Protein AF-A0A1V1NSD9-F1 (afdb_monomer_lite)

Structure (mmCIF, N/CA/C/O backbone):
data_AF-A0A1V1NSD9-F1
#
_entry.id   AF-A0A1V1NSD9-F1
#
loop_
_atom_site.group_PDB
_atom_site.id
_atom_site.type_symbol
_atom_site.label_atom_id
_atom_site.label_alt_id
_atom_site.label_comp_id
_atom_site.label_asym_id
_atom_site.label_entity_id
_atom_site.label_seq_id
_atom_site.pdbx_PDB_ins_code
_atom_site.Cartn_x
_atom_site.Cartn_y
_atom_site.Cartn_z
_atom_site.occupancy
_atom_site.B_iso_or_equiv
_atom_site.auth_seq_id
_atom_site.auth_comp_id
_atom_site.auth_asym_id
_atom_site.auth_atom_id
_atom_site.pdbx_PDB_model_num
ATOM 1 N N . MET A 1 1 ? 19.696 22.209 -71.011 1.00 37.28 1 MET A N 1
ATOM 2 C CA . MET A 1 1 ? 20.973 22.060 -70.295 1.00 37.28 1 MET A CA 1
ATOM 3 C C . MET A 1 1 ? 20.875 22.954 -69.066 1.00 37.28 1 MET A C 1
ATOM 5 O O . MET A 1 1 ? 21.098 24.142 -69.219 1.00 37.28 1 MET A O 1
ATOM 9 N N . ASN A 1 2 ? 20.396 22.575 -67.883 1.00 36.88 2 ASN A N 1
ATOM 10 C CA . ASN A 1 2 ? 19.796 21.394 -67.223 1.00 36.88 2 ASN A CA 1
ATOM 11 C C . ASN A 1 2 ? 18.809 22.025 -66.184 1.00 36.88 2 ASN A C 1
ATOM 13 O O . ASN A 1 2 ? 19.063 23.158 -65.781 1.00 36.88 2 ASN A O 1
ATOM 17 N N . ALA A 1 3 ? 17.566 21.588 -65.945 1.00 40.91 3 ALA A N 1
ATOM 18 C CA . ALA A 1 3 ? 17.091 20.428 -65.167 1.00 40.91 3 ALA A CA 1
ATOM 19 C C . ALA A 1 3 ? 17.791 20.207 -63.802 1.00 40.91 3 ALA A C 1
ATOM 21 O O . ALA A 1 3 ? 19.018 20.221 -63.780 1.00 40.91 3 ALA A O 1
ATOM 22 N N . GLU A 1 4 ? 16.969 19.949 -62.763 1.00 47.03 4 GLU A N 1
ATOM 23 C CA . GLU A 1 4 ? 17.268 19.430 -61.396 1.00 47.03 4 GLU A CA 1
ATOM 24 C C . GLU A 1 4 ? 17.780 20.469 -60.364 1.00 47.03 4 GLU A C 1
ATOM 26 O O . GLU A 1 4 ? 18.695 21.228 -60.657 1.00 47.03 4 GLU A O 1
ATOM 31 N N . GLU A 1 5 ? 17.228 20.648 -59.151 1.00 47.56 5 GLU A N 1
ATOM 32 C CA . GLU A 1 5 ? 16.344 19.831 -58.294 1.00 47.56 5 GLU A CA 1
ATOM 33 C C . GLU A 1 5 ? 15.571 20.733 -57.297 1.00 47.56 5 GLU A C 1
ATOM 35 O O . GLU A 1 5 ? 16.168 21.492 -56.530 1.00 47.56 5 GLU A O 1
ATOM 40 N N . ASP A 1 6 ? 14.239 20.636 -57.328 1.00 53.88 6 ASP A N 1
ATOM 41 C CA . ASP A 1 6 ? 13.369 20.774 -56.151 1.00 53.88 6 ASP A CA 1
ATOM 42 C C . ASP A 1 6 ? 13.458 19.445 -55.366 1.00 53.88 6 ASP A C 1
ATOM 44 O O . ASP A 1 6 ? 13.866 18.439 -55.942 1.00 53.88 6 ASP A O 1
ATOM 48 N N . GLU A 1 7 ? 13.011 19.423 -54.106 1.00 54.12 7 GLU A N 1
ATOM 49 C CA . GLU A 1 7 ? 12.908 18.242 -53.213 1.00 54.12 7 GLU A CA 1
ATOM 50 C C . GLU A 1 7 ? 14.108 17.965 -52.280 1.00 54.12 7 GLU A C 1
ATOM 52 O O . GLU A 1 7 ? 14.947 17.096 -52.497 1.00 54.12 7 GLU A O 1
ATOM 57 N N . ASN A 1 8 ? 14.110 18.634 -51.124 1.00 46.81 8 ASN A N 1
ATOM 58 C CA . ASN A 1 8 ? 14.196 17.888 -49.866 1.00 46.81 8 ASN A CA 1
ATOM 59 C C . ASN A 1 8 ? 13.584 18.717 -48.730 1.00 46.81 8 ASN A C 1
ATOM 61 O O . ASN A 1 8 ? 14.256 19.432 -47.983 1.00 46.81 8 ASN A O 1
ATOM 65 N N . GLU A 1 9 ? 12.265 18.557 -48.581 1.00 52.81 9 GLU A N 1
ATOM 66 C CA . GLU A 1 9 ? 11.724 18.242 -47.262 1.00 52.81 9 GLU A CA 1
ATOM 67 C C . GLU A 1 9 ? 12.722 17.337 -46.549 1.00 52.81 9 GLU A C 1
ATOM 69 O O . GLU A 1 9 ? 13.034 16.283 -47.067 1.00 52.81 9 GLU A O 1
ATOM 74 N N . LEU A 1 10 ? 13.212 17.740 -45.390 1.00 48.25 10 LEU A N 1
ATOM 75 C CA . LEU A 1 10 ? 13.079 16.941 -44.184 1.00 48.25 10 LEU A CA 1
ATOM 76 C C . LEU A 1 10 ? 13.259 17.945 -43.046 1.00 48.25 10 LEU A C 1
ATOM 78 O O . LEU A 1 10 ? 14.374 18.326 -42.687 1.00 48.25 10 LEU A O 1
ATOM 82 N N . CYS A 1 11 ? 12.136 18.399 -42.483 1.00 48.16 11 CYS A N 1
ATOM 83 C CA . CYS A 1 11 ? 12.089 18.849 -41.096 1.00 48.16 11 CYS A CA 1
ATOM 84 C C . CYS A 1 11 ? 12.540 17.671 -40.223 1.00 48.16 11 CYS A C 1
ATOM 86 O O . CYS A 1 11 ? 11.721 16.974 -39.632 1.00 48.16 11 CYS A O 1
ATOM 88 N N . PHE A 1 12 ? 13.842 17.396 -40.186 1.00 48.59 12 PHE A N 1
ATOM 89 C CA . PHE A 1 12 ? 14.418 16.557 -39.160 1.00 48.59 12 PHE A CA 1
ATOM 90 C C . PHE A 1 12 ? 14.263 17.338 -37.857 1.00 48.59 12 PHE A C 1
ATOM 92 O O . PHE A 1 12 ? 14.846 18.422 -37.741 1.00 48.59 12 PHE A O 1
ATOM 99 N N . PRO A 1 13 ? 13.480 16.857 -36.878 1.00 50.75 13 PRO A N 1
ATOM 100 C CA . PRO A 1 13 ? 13.544 17.455 -35.561 1.00 50.75 13 PRO A CA 1
ATOM 101 C C . PRO A 1 13 ? 14.989 17.314 -35.074 1.00 50.75 13 PRO A C 1
ATOM 103 O O . PRO A 1 13 ? 15.590 16.238 -35.150 1.00 50.75 13 PRO A O 1
ATOM 106 N N . HIS A 1 14 ? 15.570 18.427 -34.625 1.00 57.03 14 HIS A N 1
ATOM 107 C CA . HIS A 1 14 ? 16.851 18.418 -33.932 1.00 57.03 14 HIS A CA 1
ATOM 108 C C . HIS A 1 14 ? 16.796 17.382 -32.788 1.00 57.03 14 HIS A C 1
ATOM 110 O O . HIS A 1 14 ? 15.740 17.250 -32.166 1.00 57.03 14 HIS A O 1
ATOM 116 N N . PRO A 1 15 ? 17.886 16.655 -32.468 1.00 56.97 15 PRO A N 1
ATOM 117 C CA . PRO A 1 15 ? 17.836 15.475 -31.592 1.00 56.97 15 PRO A CA 1
ATOM 118 C C . PRO A 1 15 ? 17.471 15.701 -30.113 1.00 56.97 15 PRO A C 1
ATOM 120 O O . PRO A 1 15 ? 17.794 14.842 -29.300 1.00 56.97 15 PRO A O 1
ATOM 123 N N . LEU A 1 16 ? 16.873 16.827 -29.714 1.00 55.03 16 LEU A N 1
ATOM 124 C CA . LEU A 1 16 ? 16.713 17.163 -28.295 1.00 55.03 16 LEU A CA 1
ATOM 125 C C . LEU A 1 16 ? 15.287 17.415 -27.814 1.00 55.03 16 LEU A C 1
ATOM 127 O O . LEU A 1 16 ? 15.072 17.321 -26.609 1.00 55.03 16 LEU A O 1
ATOM 131 N N . ASP A 1 17 ? 14.309 17.573 -28.700 1.00 56.88 17 ASP A N 1
ATOM 132 C CA . ASP A 1 17 ? 12.928 17.825 -28.276 1.00 56.88 17 ASP A CA 1
ATOM 133 C C . ASP A 1 17 ? 12.026 16.645 -28.633 1.00 56.88 17 ASP A 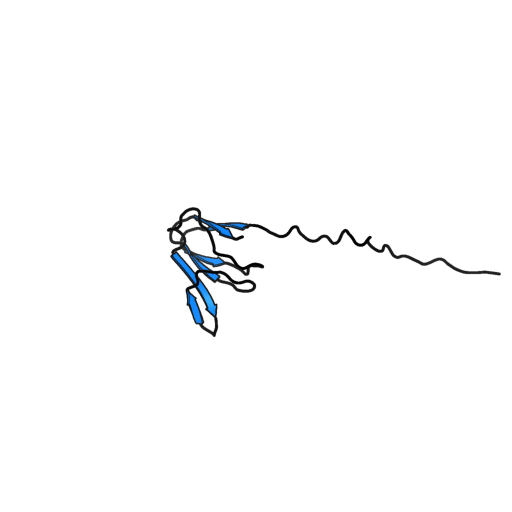C 1
ATOM 135 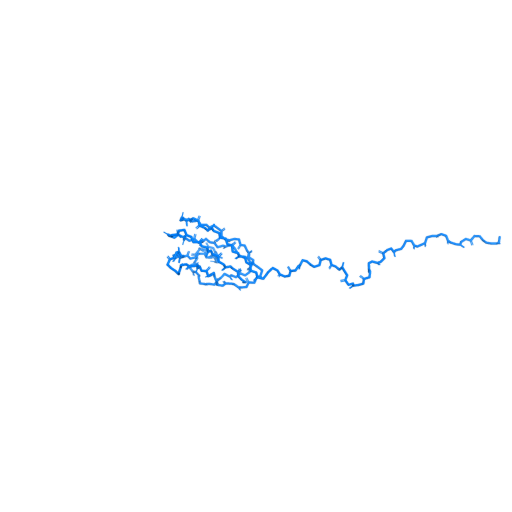O O . ASP A 1 17 ? 11.011 16.775 -29.317 1.00 56.88 17 ASP A O 1
ATOM 139 N N . THR A 1 18 ? 12.387 15.454 -28.151 1.00 59.81 18 THR A N 1
ATOM 140 C CA . THR A 1 18 ? 11.322 14.480 -27.895 1.00 59.81 18 THR A CA 1
ATOM 141 C C . THR A 1 18 ? 10.520 15.074 -26.736 1.00 59.81 18 THR A C 1
ATOM 143 O O . THR A 1 18 ? 11.133 15.399 -25.721 1.00 59.81 18 THR A O 1
ATOM 146 N N . PRO A 1 19 ? 9.192 15.247 -26.819 1.00 58.22 19 PRO A N 1
ATOM 147 C CA . PRO A 1 19 ? 8.397 15.534 -25.636 1.00 58.22 19 PRO A CA 1
ATOM 148 C C . PRO A 1 19 ? 8.394 14.269 -24.771 1.00 58.22 19 PRO A C 1
ATOM 150 O O . PRO A 1 19 ? 7.461 13.471 -24.797 1.00 58.22 19 PRO A O 1
ATOM 153 N N . TYR A 1 20 ? 9.486 14.027 -24.049 1.00 66.75 20 TYR A N 1
ATOM 154 C CA . TYR A 1 20 ? 9.450 13.156 -22.890 1.00 66.75 20 TYR A CA 1
ATOM 155 C C . TYR A 1 20 ? 8.585 13.906 -21.880 1.00 66.75 20 TYR A C 1
ATOM 157 O O . TYR A 1 20 ? 8.900 15.039 -21.519 1.00 66.75 20 TYR A O 1
ATOM 165 N N . GLY A 1 21 ? 7.460 13.316 -21.477 1.00 64.25 21 GLY A N 1
ATOM 166 C CA . GLY A 1 21 ? 6.760 13.809 -20.298 1.00 64.25 21 GLY A CA 1
ATOM 167 C C . GLY A 1 21 ? 7.734 13.793 -19.126 1.00 64.25 21 GLY A C 1
ATOM 168 O O . GLY A 1 21 ? 8.528 12.852 -19.010 1.00 64.25 21 GLY A O 1
ATOM 169 N N . ASP A 1 22 ? 7.695 14.829 -18.290 1.00 70.31 22 ASP A N 1
ATOM 170 C CA . ASP A 1 22 ? 8.475 14.829 -17.058 1.00 70.31 22 ASP A CA 1
ATOM 171 C C . ASP A 1 22 ? 8.190 13.525 -16.297 1.00 70.31 22 ASP A C 1
ATOM 173 O O . ASP A 1 22 ? 7.026 13.103 -16.224 1.00 70.31 22 ASP A O 1
ATOM 177 N N . PRO A 1 23 ? 9.228 12.836 -15.784 1.00 67.44 23 PRO A N 1
ATOM 178 C CA . PRO A 1 23 ? 9.030 11.612 -15.034 1.00 67.44 23 PRO A CA 1
ATOM 179 C C . PRO A 1 23 ? 8.083 11.913 -13.879 1.00 67.44 23 PRO A C 1
ATOM 181 O O . PRO A 1 23 ? 8.352 12.759 -13.027 1.00 67.44 23 PRO A O 1
ATOM 184 N N . PHE A 1 24 ? 6.946 11.231 -13.895 1.00 68.75 24 PHE A N 1
ATOM 185 C CA . PHE A 1 24 ? 5.920 11.396 -12.891 1.00 68.75 24 PHE A CA 1
ATOM 186 C C . PHE A 1 24 ? 6.467 10.874 -11.555 1.00 68.75 24 PHE A C 1
ATOM 188 O O . PHE A 1 24 ? 6.663 9.670 -11.396 1.00 68.75 24 PHE A O 1
ATOM 195 N N . SER A 1 25 ? 6.796 11.791 -10.646 1.00 72.31 25 SER A N 1
ATOM 196 C CA . SER A 1 25 ? 7.557 11.494 -9.428 1.00 72.31 25 SER A CA 1
ATOM 197 C C . SER A 1 25 ? 6.692 11.146 -8.222 1.00 72.31 25 SER A C 1
ATOM 199 O O . SER A 1 25 ? 7.192 10.550 -7.276 1.00 72.31 25 SER A O 1
ATOM 201 N N . GLU A 1 26 ? 5.431 11.583 -8.213 1.00 82.69 26 GLU A N 1
ATOM 202 C CA . GLU A 1 26 ? 4.531 11.409 -7.075 1.00 82.69 26 GLU A CA 1
ATOM 203 C C . GLU A 1 26 ? 3.070 11.616 -7.487 1.00 82.69 26 GLU A C 1
ATOM 205 O O . GLU A 1 26 ? 2.751 12.565 -8.206 1.00 82.69 26 GLU A O 1
ATOM 210 N N . TYR A 1 27 ? 2.176 10.753 -7.000 1.00 85.75 27 TYR A N 1
ATOM 211 C CA . TYR A 1 27 ? 0.728 10.910 -7.085 1.00 85.75 27 TYR A CA 1
ATOM 212 C C . TYR A 1 27 ? 0.109 10.886 -5.700 1.00 85.75 27 TYR A C 1
ATOM 214 O O . TYR A 1 27 ? 0.349 9.942 -4.949 1.00 85.75 27 TYR A O 1
ATOM 222 N N . SER A 1 28 ? -0.771 11.843 -5.418 1.00 90.75 28 SER A N 1
ATOM 223 C CA . SER A 1 28 ? -1.618 11.808 -4.229 1.00 90.75 28 SER A CA 1
ATOM 224 C C . SER A 1 28 ? -3.091 11.750 -4.616 1.00 90.75 28 SER A C 1
ATOM 226 O O . SER A 1 28 ? -3.547 12.452 -5.520 1.00 90.75 28 SER A O 1
ATOM 228 N N . LEU A 1 29 ? -3.837 10.903 -3.917 1.00 91.56 29 LEU A N 1
ATOM 229 C CA . LEU A 1 29 ? -5.254 10.640 -4.139 1.00 91.56 29 LEU A CA 1
ATOM 230 C C . LEU A 1 29 ? -6.003 10.697 -2.814 1.00 91.56 29 LEU A C 1
ATOM 232 O O . LEU A 1 29 ? -5.566 10.105 -1.832 1.00 91.56 29 LEU A O 1
ATOM 236 N N . SER A 1 30 ? -7.173 11.329 -2.802 1.00 94.25 30 SER A N 1
ATOM 237 C CA . SER A 1 30 ? -8.115 11.195 -1.689 1.00 94.25 30 SER A CA 1
ATOM 238 C C . SER A 1 30 ? -8.960 9.939 -1.886 1.00 94.25 30 SER A C 1
ATOM 240 O O . SER A 1 30 ? -9.692 9.835 -2.873 1.00 94.25 30 SER A O 1
ATOM 242 N N . LEU A 1 31 ? -8.864 8.993 -0.956 1.00 93.69 31 LEU A N 1
ATOM 243 C CA . LEU A 1 31 ? -9.657 7.769 -0.937 1.00 93.69 31 LEU A CA 1
ATOM 244 C C . LEU A 1 31 ? -10.676 7.844 0.194 1.00 93.69 31 LEU A C 1
ATOM 246 O O . LEU A 1 31 ? -10.332 8.161 1.328 1.00 93.69 31 LEU A O 1
ATOM 250 N N . SER A 1 32 ? -11.931 7.528 -0.113 1.00 96.06 32 SER A N 1
ATOM 251 C CA . SER A 1 32 ? -12.956 7.339 0.911 1.00 96.06 32 SER A CA 1
ATOM 252 C C . SER A 1 32 ? -12.838 5.957 1.553 1.00 96.06 32 SER A C 1
ATOM 254 O O . SER A 1 32 ? -12.222 5.048 1.005 1.00 96.06 32 SER A O 1
ATOM 256 N N . THR A 1 33 ? -13.526 5.740 2.658 1.00 96.19 33 THR A N 1
ATOM 257 C CA . THR A 1 33 ? -13.640 4.430 3.297 1.00 96.19 33 THR A CA 1
ATOM 258 C C . THR A 1 33 ? -14.260 3.409 2.331 1.00 96.19 33 THR A C 1
ATOM 260 O O . THR A 1 33 ? -15.280 3.680 1.690 1.00 96.19 33 THR A O 1
ATOM 263 N N . GLY A 1 34 ? -13.652 2.228 2.205 1.00 95.75 34 GLY A N 1
ATOM 264 C CA . GLY A 1 34 ? -14.106 1.145 1.335 1.00 95.75 34 GLY A CA 1
ATOM 265 C C . GLY A 1 34 ? -12.984 0.442 0.570 1.00 95.75 34 GLY A C 1
ATOM 266 O O . GLY A 1 34 ? -11.807 0.520 0.913 1.00 95.75 34 GLY A O 1
ATOM 267 N N . TRP A 1 35 ? -13.371 -0.291 -0.473 1.00 96.00 35 TRP A N 1
ATOM 268 C CA . TRP A 1 35 ? -12.445 -0.997 -1.357 1.00 96.00 35 TRP A CA 1
ATOM 269 C C . TRP A 1 35 ? -12.117 -0.158 -2.587 1.00 96.00 35 TRP A C 1
ATOM 271 O O . TRP A 1 35 ? -13.025 0.252 -3.310 1.00 96.00 35 TRP A O 1
ATOM 281 N N . HIS A 1 36 ? -10.826 0.012 -2.865 1.00 95.00 36 HIS A N 1
ATOM 282 C CA . HIS A 1 36 ? -10.324 0.736 -4.030 1.00 95.00 36 HIS A CA 1
ATOM 283 C C . HIS A 1 36 ? -9.386 -0.134 -4.849 1.00 95.00 36 HIS A C 1
ATOM 285 O O . HIS A 1 36 ? -8.600 -0.911 -4.310 1.00 95.00 36 HIS A O 1
ATOM 291 N N . MET A 1 37 ? -9.462 0.012 -6.170 1.00 92.50 37 MET A N 1
ATOM 292 C CA . MET A 1 37 ? -8.486 -0.583 -7.073 1.00 92.50 37 MET A CA 1
ATOM 293 C C . MET A 1 37 ? -7.428 0.465 -7.400 1.00 92.50 37 MET A C 1
ATOM 295 O O . MET A 1 37 ? -7.712 1.457 -8.071 1.00 92.50 37 MET A O 1
ATOM 299 N N . LEU A 1 38 ? -6.201 0.211 -6.969 1.00 90.75 38 LEU A N 1
ATOM 300 C CA . LEU A 1 38 ? -5.034 0.975 -7.373 1.00 90.75 38 LEU A CA 1
ATOM 301 C C . LEU A 1 38 ? -4.460 0.355 -8.646 1.00 90.75 38 LEU A C 1
ATOM 303 O O . LEU A 1 38 ? -4.176 -0.845 -8.714 1.00 90.75 38 LEU A O 1
ATOM 307 N N . GLY A 1 39 ? -4.338 1.183 -9.679 1.00 87.06 39 GLY A N 1
ATOM 308 C CA . GLY A 1 39 ? -3.801 0.777 -10.969 1.00 87.06 39 GLY A CA 1
ATOM 309 C C . GLY A 1 39 ? -2.301 0.490 -10.935 1.00 87.06 39 GLY A C 1
ATOM 310 O O . GLY A 1 39 ? -1.621 0.639 -9.922 1.00 87.06 39 GLY A O 1
ATOM 311 N N . SER A 1 40 ? -1.790 0.097 -12.098 1.00 82.62 40 SER A N 1
ATOM 312 C CA . SER A 1 40 ? -0.367 -0.146 -12.297 1.00 82.62 40 SER A CA 1
ATOM 313 C C . SER A 1 40 ? 0.475 1.101 -12.069 1.00 82.62 40 SER A C 1
ATOM 315 O O . SER A 1 40 ? 0.204 2.154 -12.641 1.00 82.62 40 SER A O 1
ATOM 317 N N . LEU A 1 41 ? 1.582 0.916 -11.356 1.00 84.38 41 LEU A N 1
ATOM 318 C CA . LEU A 1 41 ? 2.660 1.891 -11.234 1.00 84.38 41 LEU A CA 1
ATOM 319 C C . LEU A 1 41 ? 3.783 1.597 -12.237 1.00 84.38 41 LEU A C 1
ATOM 321 O O . LEU A 1 41 ? 3.868 0.500 -12.798 1.00 84.38 41 LEU A O 1
ATOM 325 N N . ILE A 1 42 ? 4.629 2.595 -12.492 1.00 83.38 42 ILE A N 1
ATOM 326 C CA . ILE A 1 42 ? 5.830 2.456 -13.335 1.00 83.38 42 ILE A CA 1
ATOM 327 C C . ILE A 1 42 ? 7.020 1.994 -12.479 1.00 83.38 42 ILE A C 1
ATOM 329 O O . ILE A 1 42 ? 7.876 1.238 -12.940 1.00 83.38 42 ILE A O 1
ATOM 333 N N . THR A 1 43 ? 7.042 2.404 -11.213 1.00 85.00 43 THR A N 1
ATOM 334 C CA . THR A 1 43 ? 8.066 2.102 -10.210 1.00 85.00 43 THR A CA 1
ATOM 335 C C . THR A 1 43 ? 7.513 1.192 -9.114 1.00 85.00 43 THR A C 1
ATOM 337 O O . THR A 1 43 ? 6.306 0.966 -9.003 1.00 85.00 43 THR A O 1
ATOM 340 N N . ARG A 1 44 ? 8.419 0.587 -8.337 1.00 89.19 44 ARG A N 1
ATOM 341 C CA . ARG A 1 44 ? 8.030 -0.076 -7.090 1.00 89.19 44 ARG A CA 1
ATOM 342 C C . ARG A 1 44 ? 7.688 0.993 -6.072 1.00 89.19 44 ARG A C 1
ATOM 344 O O . ARG A 1 44 ? 8.465 1.929 -5.920 1.00 89.19 44 ARG A O 1
ATOM 351 N N . ASN A 1 45 ? 6.585 0.802 -5.366 1.00 89.31 45 ASN A N 1
ATOM 352 C CA . ASN A 1 45 ? 6.137 1.760 -4.381 1.00 89.31 45 ASN A CA 1
ATOM 353 C C . ASN A 1 45 ? 5.574 1.079 -3.134 1.00 89.31 45 ASN A C 1
ATOM 355 O O . ASN A 1 45 ? 4.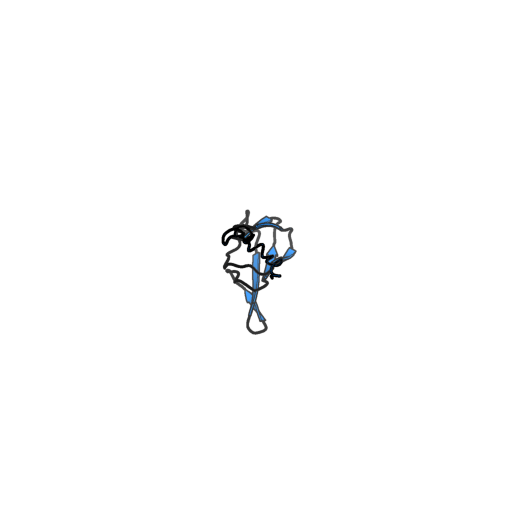924 0.036 -3.218 1.00 89.31 45 ASN A O 1
ATOM 359 N N . THR A 1 46 ? 5.807 1.706 -1.990 1.00 90.75 46 THR A N 1
ATOM 360 C CA . THR A 1 46 ? 5.073 1.429 -0.761 1.00 90.75 46 THR A CA 1
ATOM 361 C C . THR A 1 46 ? 4.134 2.606 -0.539 1.00 90.75 46 THR A C 1
ATOM 363 O O . THR A 1 46 ? 4.636 3.720 -0.376 1.00 90.75 46 THR A O 1
ATOM 366 N N . PRO A 1 47 ? 2.810 2.393 -0.562 1.00 88.19 47 PRO A N 1
ATOM 367 C CA . PRO A 1 47 ? 1.873 3.481 -0.367 1.00 88.19 47 PRO A CA 1
ATOM 368 C C . PRO A 1 47 ? 2.035 4.084 1.019 1.00 88.19 47 PRO A C 1
ATOM 370 O O . PRO A 1 47 ? 2.079 3.374 2.023 1.00 88.19 47 PRO A O 1
ATOM 373 N N . GLU A 1 48 ? 2.094 5.406 1.048 1.00 91.00 48 GLU A N 1
ATOM 374 C CA . GLU A 1 48 ? 2.065 6.195 2.269 1.00 91.00 48 GLU A CA 1
ATOM 375 C C . GLU A 1 48 ? 0.673 6.805 2.414 1.00 91.00 48 GLU A C 1
ATOM 377 O O . GLU A 1 48 ? 0.066 7.214 1.425 1.00 91.00 48 GLU A O 1
ATOM 382 N N . THR A 1 49 ? 0.160 6.877 3.636 1.00 90.94 49 THR A N 1
ATOM 383 C CA . THR A 1 49 ? -1.084 7.583 3.947 1.00 90.94 49 THR A CA 1
ATOM 384 C C . THR A 1 49 ? -0.825 8.652 4.996 1.00 90.94 49 THR A C 1
ATOM 386 O O . THR A 1 49 ? 0.087 8.535 5.814 1.00 90.94 49 THR A O 1
ATOM 389 N N . ASP A 1 50 ? -1.633 9.706 4.988 1.00 91.44 50 ASP A N 1
ATOM 390 C CA . ASP A 1 50 ? -1.637 10.738 6.032 1.00 91.44 50 ASP A CA 1
ATOM 391 C C . ASP A 1 50 ? -2.027 10.194 7.421 1.00 91.44 50 ASP A C 1
ATOM 393 O O . ASP A 1 50 ? -1.614 10.743 8.443 1.00 91.44 50 ASP A O 1
ATOM 397 N N . SER A 1 51 ? -2.759 9.078 7.457 1.00 88.62 51 SER A N 1
ATOM 398 C CA . SER A 1 51 ? -3.025 8.265 8.647 1.00 88.62 51 SER A CA 1
ATOM 399 C C . SER A 1 51 ? -2.581 6.823 8.399 1.00 88.62 51 SER A C 1
ATOM 401 O O . SER A 1 51 ? -3.173 6.132 7.569 1.00 88.62 51 SER A O 1
ATOM 403 N N . GLU A 1 52 ? -1.563 6.329 9.117 1.00 78.94 52 GLU A N 1
ATOM 404 C CA . GLU A 1 52 ? -1.084 4.935 8.981 1.00 78.94 52 GLU A CA 1
ATOM 405 C C . GLU A 1 52 ? -2.194 3.902 9.235 1.00 78.94 52 GLU A C 1
ATOM 407 O O . GLU A 1 52 ? -2.178 2.815 8.663 1.00 78.94 52 GLU A O 1
ATOM 412 N N . ALA A 1 53 ? -3.182 4.241 10.068 1.00 84.94 53 ALA A N 1
ATOM 413 C CA . ALA A 1 53 ? -4.299 3.355 10.379 1.00 84.94 53 ALA A CA 1
ATOM 414 C C . ALA A 1 53 ? -5.354 3.291 9.262 1.00 84.94 53 ALA A C 1
ATOM 416 O O . ALA A 1 53 ? -6.172 2.375 9.262 1.00 84.94 53 ALA A O 1
ATOM 417 N N . ALA A 1 54 ? -5.356 4.234 8.315 1.00 90.81 54 ALA A N 1
ATOM 418 C CA . ALA A 1 54 ? -6.397 4.312 7.297 1.00 90.81 54 ALA A CA 1
ATOM 419 C C . ALA A 1 54 ? -6.312 3.185 6.259 1.00 90.81 54 ALA A C 1
ATOM 421 O O . ALA A 1 54 ? -7.343 2.709 5.780 1.00 90.81 54 ALA A O 1
ATOM 422 N N . LEU A 1 55 ? -5.102 2.727 5.925 1.00 91.62 55 LEU A N 1
ATOM 423 C CA . LEU A 1 55 ? -4.882 1.651 4.963 1.00 91.62 55 LEU A CA 1
ATOM 424 C C . LEU A 1 55 ? -4.778 0.308 5.690 1.00 91.62 55 LEU A C 1
ATOM 426 O O . LEU A 1 55 ? -3.747 -0.022 6.266 1.00 91.62 55 LEU A O 1
ATOM 430 N N . SER A 1 56 ? -5.850 -0.485 5.653 1.00 93.31 56 SER A N 1
ATOM 431 C CA . SER A 1 56 ? -5.909 -1.732 6.420 1.00 93.31 56 SER A CA 1
ATOM 432 C C . SER A 1 56 ? -5.155 -2.880 5.758 1.00 93.31 56 SER A C 1
ATOM 434 O O . SER A 1 56 ? -4.490 -3.642 6.453 1.00 93.31 56 SER A O 1
ATOM 436 N N . VAL A 1 57 ? -5.324 -3.072 4.447 1.00 93.94 57 VAL A N 1
ATOM 437 C CA . VAL A 1 57 ? -4.720 -4.198 3.722 1.00 93.94 57 VAL A CA 1
ATOM 438 C C . VAL A 1 57 ? -4.624 -3.901 2.231 1.00 93.94 57 VAL A C 1
ATOM 440 O O . VAL A 1 57 ? -5.471 -3.200 1.670 1.00 93.94 57 VAL A O 1
ATOM 443 N N . ILE A 1 58 ? -3.610 -4.473 1.580 1.00 94.38 58 ILE A N 1
ATOM 444 C CA . ILE A 1 58 ? -3.415 -4.415 0.132 1.00 94.38 58 ILE A CA 1
ATOM 445 C C . ILE A 1 58 ? -3.252 -5.831 -0.409 1.00 94.38 58 ILE A C 1
ATOM 447 O O . ILE A 1 58 ? -2.405 -6.592 0.053 1.00 94.38 58 ILE A O 1
ATOM 451 N N . PHE A 1 59 ? -4.022 -6.169 -1.438 1.00 96.31 59 PHE A N 1
ATOM 452 C CA . PHE A 1 59 ? -3.949 -7.445 -2.134 1.00 96.31 59 PHE A CA 1
ATOM 453 C C . PHE A 1 59 ? -3.399 -7.280 -3.547 1.00 96.31 59 PHE A C 1
ATOM 455 O O . PHE A 1 59 ? -3.938 -6.529 -4.358 1.00 96.31 59 PHE A O 1
ATOM 462 N N . GLY A 1 60 ? -2.358 -8.048 -3.864 1.00 94.38 60 GLY A N 1
ATOM 463 C CA . GLY A 1 60 ? -1.837 -8.216 -5.217 1.00 94.38 60 GLY A CA 1
ATOM 464 C C . GLY A 1 60 ? -2.219 -9.575 -5.796 1.00 94.38 60 GLY A C 1
ATOM 465 O O . GLY A 1 60 ? -2.258 -10.578 -5.081 1.00 94.38 60 GLY A O 1
ATOM 466 N N . PHE A 1 61 ? -2.471 -9.632 -7.103 1.00 92.69 61 PHE A N 1
ATOM 467 C CA . PHE A 1 61 ? -2.727 -10.896 -7.790 1.00 92.69 61 PHE A CA 1
ATOM 468 C C . PHE A 1 61 ? -1.416 -11.559 -8.220 1.00 92.69 61 PHE A C 1
ATOM 470 O O . PHE A 1 61 ? -0.631 -10.987 -8.976 1.00 92.69 61 PHE A O 1
ATOM 477 N N . LYS A 1 62 ? -1.167 -12.787 -7.760 1.00 91.94 62 LYS A N 1
ATOM 478 C CA . LYS A 1 62 ? 0.012 -13.565 -8.152 1.00 91.94 62 LYS A CA 1
ATOM 479 C C . LYS A 1 62 ? -0.306 -15.057 -8.123 1.00 91.94 62 LYS A C 1
ATOM 481 O O . LYS A 1 62 ? -0.880 -15.565 -7.168 1.00 91.94 62 LYS A O 1
ATOM 486 N N . ASN A 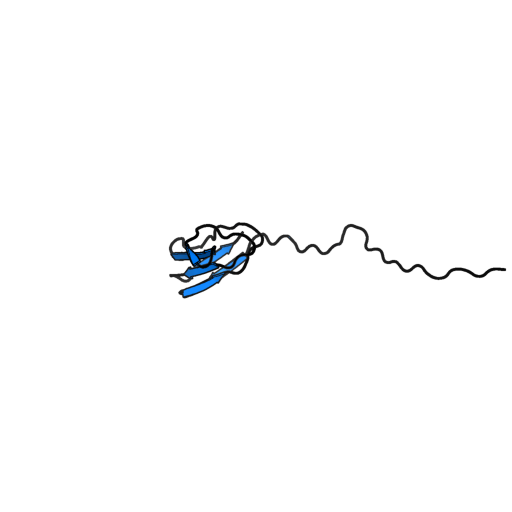1 63 ? 0.111 -15.769 -9.171 1.00 91.81 63 ASN A N 1
ATOM 487 C CA . ASN A 1 63 ? -0.075 -17.219 -9.322 1.00 91.81 63 ASN A CA 1
ATOM 488 C C . ASN A 1 63 ? -1.541 -17.684 -9.201 1.00 91.81 63 ASN A C 1
ATOM 490 O O . ASN A 1 63 ? -1.810 -18.733 -8.625 1.00 91.81 63 ASN A O 1
ATOM 494 N N . GLY A 1 64 ? -2.493 -16.913 -9.735 1.00 93.06 64 GLY A N 1
ATOM 495 C CA . GLY A 1 64 ? -3.907 -17.304 -9.747 1.00 93.06 64 GLY A CA 1
ATOM 496 C C . GLY A 1 64 ? -4.691 -16.956 -8.479 1.00 93.06 64 GLY A C 1
ATOM 497 O O . GLY A 1 64 ? -5.879 -17.255 -8.418 1.00 93.06 64 GLY A O 1
ATOM 498 N N . THR A 1 65 ? -4.062 -16.328 -7.482 1.00 95.00 65 THR A N 1
ATOM 499 C CA . THR A 1 65 ? -4.713 -15.950 -6.221 1.00 95.00 65 THR A CA 1
ATOM 500 C C . THR A 1 65 ? -4.328 -14.538 -5.783 1.00 95.00 65 THR A C 1
ATOM 502 O O . THR A 1 65 ? -3.302 -13.997 -6.205 1.00 95.00 65 THR A O 1
ATOM 505 N N . TYR A 1 66 ? -5.155 -13.943 -4.926 1.00 94.38 66 TYR A N 1
ATOM 506 C CA . TYR A 1 66 ? -4.840 -12.697 -4.238 1.00 94.38 66 TYR A CA 1
ATOM 507 C C . TYR A 1 66 ? -4.038 -12.991 -2.973 1.00 94.38 66 TYR A C 1
ATOM 509 O O . TYR A 1 66 ? -4.384 -13.883 -2.198 1.00 94.38 66 TYR A O 1
ATOM 517 N N . MET A 1 67 ? -2.955 -12.246 -2.781 1.00 95.31 67 MET A N 1
ATOM 518 C CA . MET A 1 67 ? -2.106 -12.328 -1.597 1.00 95.31 67 MET A CA 1
ATOM 519 C C . MET A 1 67 ? -1.870 -10.936 -1.041 1.00 95.31 67 MET A C 1
ATOM 521 O O . MET A 1 67 ? -1.738 -9.978 -1.804 1.00 95.31 67 MET A O 1
ATOM 525 N N . GLU A 1 68 ? -1.815 -10.849 0.281 1.00 95.38 68 GLU A N 1
ATOM 526 C CA . GLU A 1 68 ? -1.465 -9.617 0.970 1.00 95.38 68 GLU A CA 1
ATOM 527 C C . GLU A 1 68 ? -0.031 -9.205 0.623 1.00 95.38 68 GLU A C 1
ATOM 529 O O . GLU A 1 68 ? 0.875 -10.044 0.531 1.00 95.38 68 GLU A O 1
ATOM 534 N N . VAL A 1 69 ? 0.165 -7.914 0.379 1.00 93.81 69 VAL A N 1
ATOM 535 C CA . VAL A 1 69 ? 1.456 -7.330 0.025 1.00 93.81 69 VAL A CA 1
ATOM 536 C C . VAL A 1 69 ? 1.648 -5.998 0.735 1.00 93.81 69 VAL A C 1
ATOM 538 O O . VAL A 1 69 ? 0.703 -5.243 0.915 1.00 93.81 69 VAL A O 1
ATOM 541 N N . ASN A 1 70 ? 2.902 -5.680 1.048 1.00 91.19 70 ASN A N 1
ATOM 542 C CA . ASN A 1 70 ? 3.291 -4.369 1.582 1.00 91.19 70 ASN A CA 1
ATOM 543 C C . ASN A 1 70 ? 3.985 -3.492 0.528 1.00 91.19 70 ASN A C 1
ATOM 545 O O . ASN A 1 70 ? 4.276 -2.333 0.784 1.00 91.19 70 ASN A O 1
ATOM 549 N N . GLU A 1 71 ? 4.285 -4.052 -0.647 1.00 91.25 71 GLU A N 1
ATOM 550 C CA . GLU A 1 71 ? 4.964 -3.363 -1.745 1.00 91.25 71 GLU A CA 1
ATOM 551 C C . GLU A 1 71 ? 4.178 -3.582 -3.041 1.00 91.25 71 GLU A C 1
ATOM 553 O O . GLU A 1 71 ? 3.879 -4.719 -3.434 1.00 91.25 71 GLU A O 1
ATOM 558 N N . MET A 1 72 ? 3.879 -2.481 -3.722 1.00 91.19 72 MET A N 1
ATOM 559 C CA . MET A 1 72 ? 3.289 -2.451 -5.049 1.00 91.19 72 MET A CA 1
ATOM 560 C C . MET A 1 72 ? 4.401 -2.528 -6.094 1.00 91.19 72 MET A C 1
ATOM 562 O O . MET A 1 72 ? 5.357 -1.754 -6.091 1.00 91.19 72 MET A O 1
ATOM 566 N N . LYS A 1 73 ? 4.288 -3.490 -7.005 1.00 91.38 73 LYS A N 1
ATOM 567 C CA . LYS A 1 73 ? 5.215 -3.702 -8.113 1.00 91.38 73 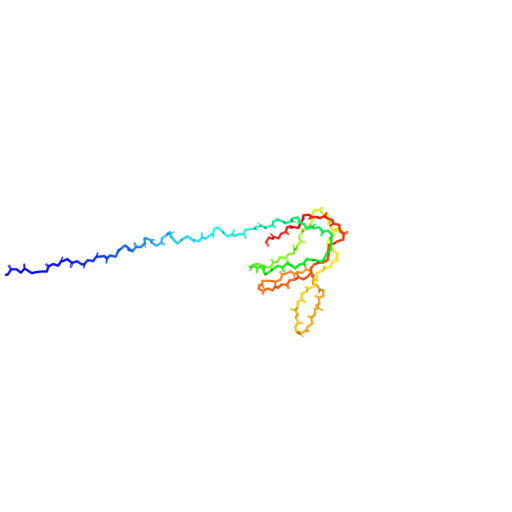LYS A CA 1
ATOM 568 C C . LYS A 1 73 ? 4.689 -3.024 -9.374 1.00 91.38 73 LYS A C 1
ATOM 570 O O . LYS A 1 73 ? 3.472 -2.946 -9.555 1.00 91.38 73 LYS A O 1
ATOM 575 N N . PRO A 1 74 ? 5.596 -2.607 -10.272 1.00 89.81 74 PRO A N 1
ATOM 576 C CA . PRO A 1 74 ? 5.207 -2.113 -11.576 1.00 89.81 74 PRO A CA 1
ATOM 577 C C . PRO A 1 74 ? 4.316 -3.104 -12.320 1.00 89.81 74 PRO A C 1
ATOM 579 O O . PRO A 1 74 ? 4.404 -4.309 -12.079 1.00 89.81 74 PRO A O 1
ATOM 582 N N . THR A 1 75 ? 3.517 -2.583 -13.251 1.00 88.06 75 THR A N 1
ATOM 583 C CA . THR A 1 75 ? 2.689 -3.353 -14.204 1.00 88.06 75 THR A CA 1
ATOM 584 C C . THR A 1 75 ? 1.566 -4.200 -13.592 1.00 88.06 75 THR A C 1
ATOM 586 O O . THR A 1 75 ? 0.930 -4.977 -14.304 1.00 88.06 75 THR A O 1
ATOM 589 N N . MET A 1 76 ? 1.268 -4.025 -12.300 1.00 90.00 76 MET A N 1
ATOM 590 C CA . MET A 1 76 ? 0.283 -4.812 -11.548 1.00 90.00 76 MET A CA 1
ATOM 591 C C . MET A 1 76 ? -0.793 -3.926 -10.913 1.00 90.00 76 MET A C 1
ATOM 593 O O . MET A 1 76 ? -0.501 -2.827 -10.459 1.00 90.00 76 MET A O 1
ATOM 597 N N . GLY A 1 77 ? -2.030 -4.422 -10.852 1.00 91.56 77 GLY A N 1
ATOM 598 C CA . GLY A 1 77 ? -3.120 -3.787 -10.103 1.00 91.56 77 GLY A CA 1
ATOM 599 C C . GLY A 1 77 ? -3.259 -4.359 -8.692 1.00 91.56 77 GLY A C 1
ATOM 600 O O . GLY A 1 77 ? -2.976 -5.541 -8.466 1.00 91.56 77 GLY A O 1
ATOM 601 N N . TYR A 1 78 ? -3.724 -3.527 -7.762 1.00 94.38 78 TYR A N 1
ATOM 602 C CA . TYR A 1 78 ? -3.832 -3.856 -6.344 1.00 94.38 78 TYR A CA 1
ATOM 603 C C . TYR A 1 78 ? -5.190 -3.453 -5.779 1.00 94.38 78 TYR A C 1
ATOM 605 O O . TYR A 1 78 ? -5.672 -2.355 -6.036 1.00 94.38 78 TYR A O 1
ATOM 613 N N . TRP A 1 79 ? -5.784 -4.321 -4.965 1.00 95.31 79 TRP A N 1
ATOM 614 C CA . TRP A 1 79 ? -6.971 -3.982 -4.183 1.00 95.31 79 TRP A CA 1
ATOM 615 C C . TRP A 1 79 ? -6.555 -3.499 -2.804 1.00 95.31 79 TRP A C 1
ATOM 617 O O . TRP A 1 79 ? -5.961 -4.268 -2.052 1.00 95.31 79 TRP A O 1
ATOM 627 N N . SER A 1 80 ? -6.892 -2.263 -2.459 1.00 92.88 80 SER A N 1
ATOM 628 C CA . SER A 1 80 ? -6.694 -1.712 -1.124 1.00 92.88 80 SER A CA 1
ATOM 629 C C . SER A 1 80 ? -8.018 -1.596 -0.377 1.00 92.88 80 SER A C 1
ATOM 631 O O . SER A 1 80 ? -9.035 -1.183 -0.939 1.00 92.88 80 SER A O 1
ATOM 633 N N . ASN A 1 81 ? -8.007 -1.961 0.904 1.00 95.19 81 ASN A N 1
ATOM 634 C CA . ASN A 1 81 ? -9.098 -1.654 1.817 1.00 95.19 81 ASN A CA 1
ATOM 635 C C . ASN A 1 81 ? -8.714 -0.459 2.686 1.00 95.19 81 ASN A C 1
ATOM 637 O O . ASN A 1 81 ? -7.723 -0.501 3.418 1.00 95.19 81 ASN A O 1
ATOM 641 N N . VAL A 1 82 ? -9.518 0.589 2.586 1.00 95.50 82 VAL A N 1
ATOM 642 C CA . VAL A 1 82 ? -9.388 1.831 3.336 1.00 95.50 82 VAL A CA 1
ATOM 643 C C . VAL A 1 82 ? -10.479 1.843 4.403 1.00 95.50 82 VAL A C 1
ATOM 645 O O . VAL A 1 82 ? -11.658 1.702 4.073 1.00 95.50 82 VAL A O 1
ATOM 648 N N . ILE A 1 83 ? -10.103 1.962 5.674 1.00 95.38 83 ILE A N 1
ATOM 649 C CA . ILE A 1 83 ? -11.040 1.915 6.813 1.00 95.38 83 ILE A CA 1
ATOM 650 C C . ILE A 1 83 ? -11.383 3.298 7.381 1.00 95.38 83 ILE A C 1
ATOM 652 O O . ILE A 1 83 ? -12.306 3.411 8.186 1.00 95.38 83 ILE A O 1
ATOM 656 N N . GLU A 1 84 ? -10.672 4.330 6.933 1.00 95.06 84 GLU A N 1
ATOM 657 C CA . GLU A 1 84 ? -10.896 5.742 7.237 1.00 95.06 84 GLU A CA 1
ATOM 658 C C . GLU A 1 84 ? -10.537 6.570 5.998 1.00 95.06 84 GLU A C 1
ATOM 660 O O . GLU A 1 84 ? -9.576 6.241 5.307 1.00 95.06 84 GLU A O 1
ATOM 665 N N . ASP A 1 85 ? -11.289 7.632 5.708 1.00 95.00 85 ASP A N 1
ATOM 666 C CA . ASP A 1 85 ? -10.989 8.530 4.589 1.00 95.00 85 ASP A CA 1
ATOM 667 C C . ASP A 1 85 ? -9.569 9.108 4.729 1.00 95.00 85 ASP A C 1
ATOM 669 O O . ASP A 1 85 ? -9.231 9.689 5.758 1.00 95.00 85 ASP A O 1
ATOM 673 N N . CYS A 1 86 ? -8.739 8.961 3.695 1.00 94.19 86 CYS A N 1
ATOM 674 C CA . CYS A 1 86 ? -7.321 9.312 3.768 1.00 94.19 86 CYS A CA 1
ATOM 675 C C . CYS A 1 86 ? -6.769 9.834 2.443 1.00 94.19 86 CYS A C 1
ATOM 677 O O . CYS A 1 86 ? -7.331 9.606 1.366 1.00 94.19 86 CYS A O 1
ATOM 679 N N . MET A 1 87 ? -5.618 10.498 2.510 1.00 94.50 87 MET A N 1
ATOM 680 C CA . MET A 1 87 ? -4.814 10.812 1.336 1.00 94.50 87 MET A CA 1
ATOM 681 C C . MET A 1 87 ? -3.716 9.764 1.181 1.00 94.50 87 MET A C 1
ATOM 683 O O . MET A 1 87 ? -2.831 9.666 2.026 1.00 94.50 87 MET A O 1
ATOM 687 N N . ILE A 1 88 ? -3.775 8.980 0.105 1.00 91.88 88 ILE A N 1
ATOM 688 C CA . ILE A 1 88 ? -2.714 8.037 -0.260 1.00 91.88 88 ILE A CA 1
ATOM 689 C C . ILE A 1 88 ? -1.723 8.721 -1.195 1.00 91.88 88 ILE A C 1
ATOM 691 O O . ILE A 1 88 ? -2.131 9.431 -2.115 1.00 91.88 88 ILE A O 1
ATOM 695 N N . THR A 1 89 ? -0.439 8.467 -0.986 1.00 91.81 89 THR A N 1
ATOM 696 C CA . THR A 1 89 ? 0.668 8.998 -1.775 1.00 91.81 89 THR A CA 1
ATOM 697 C C . THR A 1 89 ? 1.518 7.851 -2.313 1.00 91.81 89 THR A C 1
ATOM 699 O O . THR A 1 89 ? 1.942 6.965 -1.570 1.00 91.81 89 THR A O 1
ATOM 702 N N . LEU A 1 90 ? 1.755 7.874 -3.625 1.00 88.88 90 LEU A N 1
ATOM 703 C CA . LEU A 1 90 ? 2.533 6.899 -4.389 1.00 88.88 90 LEU A CA 1
ATOM 704 C C . LEU 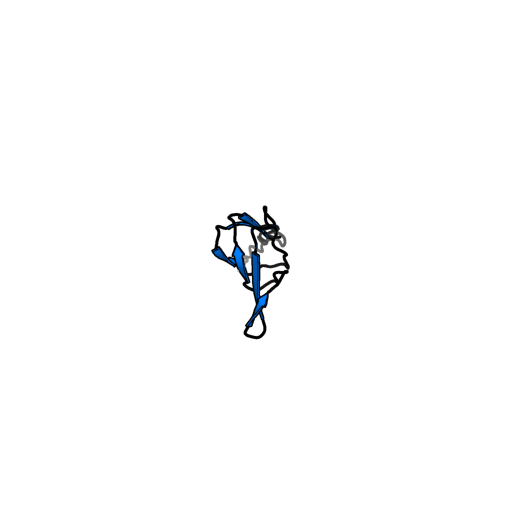A 1 90 ? 3.689 7.638 -5.078 1.00 88.88 90 LEU A C 1
ATOM 706 O O . LEU A 1 90 ? 3.463 8.669 -5.698 1.00 88.88 90 LEU A O 1
ATOM 710 N N . LYS A 1 91 ? 4.905 7.107 -4.990 1.00 83.44 91 LYS A N 1
ATOM 711 C CA . LYS A 1 91 ? 6.192 7.675 -5.439 1.00 83.44 91 LYS A CA 1
ATOM 712 C C . LYS A 1 91 ? 6.938 6.714 -6.373 1.00 83.44 91 LYS A C 1
ATOM 714 O O . LYS A 1 91 ? 6.894 5.489 -6.113 1.00 83.44 91 LYS A O 1
#

pLDDT: mean 81.31, std 17.48, range [36.88, 96.31]

Radius of gyration: 23.38 Å; chains: 1; bounding box: 35×39×81 Å

Organism: NCBI:txid890399

Sequence (91 aa):
MNAEEDENELCFPHPLDTPYGDPFSEYSLSLSTGWHMLGSLITRNTPETDSEAALSVIFGFKNGTYMEVNEMKPTMGYWSNVIEDCMITLK

Foldseek 3Di:
DDDDDDDDDDPPPDPPDPPPPDPPDKDKDWDAAFKDKDAFDQAKWQKDKPDPVQWDWKWWDDPNDTDTDRIGHGPTMIIIGGHHTIMIMTD

Secondary structure (DSSP, 8-state):
--------------TT---PPPP---EEEEE-SEEEEE--BSS-B--EESSTTTEEEEEEEETTEEEE-SSBPBT--EEEEESS-EEEEE-